Protein AF-U4UHG4-F1 (afdb_monomer)

Mean predicted aligned error: 15.97 Å

Solvent-accessible surface area (backbone atoms only — not comparable to full-atom values): 5830 Å² total; per-residue (Å²): 118,68,65,63,54,51,52,52,51,53,53,50,51,50,52,52,55,49,51,55,49,50,53,52,49,53,55,49,50,52,52,48,51,49,50,48,65,74,44,65,87,57,50,79,67,42,56,63,62,26,69,68,42,49,48,51,53,52,49,50,60,40,45,74,30,88,92,38,52,83,70,79,86,78,88,71,56,77,62,58,59,49,52,53,54,50,49,54,52,51,54,54,53,52,55,60,65,74,79,113

Secondary structure (DSSP, 8-state):
-HHHHHHHHHHHHHHHHHHHHHHHHHHHHHHHHHHHHHTTT--HHHHHTSHHHHHHHHHHHHHTSTTTTT-------HHHHHHHHHHHHHHHHHHHHS--

Radius of gyration: 24.6 Å; Cα contacts (8 Å, |Δi|>4): 13; chains: 1; bounding box: 56×35×58 Å

pLDDT: mean 75.86, std 13.0, range [49.41, 95.5]

Foldseek 3Di:
DVVVVVVVVVVVVVVVVVVVVVVVVVVVVVVVVVVCVVCPPQDVVVVCVDPVNVVVVVVVVQCPDPVRVPDDDDDDDVVNVVVVVVVVVVVVVVVVVVVD

Sequence (100 aa):
NSEVIKLQQHLSLLKQEYATLQTKYRDLESRYTYIAATNGDATDSDITNSFASRLVNTISNLHDSEVYSDIKIKLLVGRDCLWKRLKKKNYALKMKRSST

Structure (mmCIF, N/CA/C/O backbone):
data_AF-U4UHG4-F1
#
_entry.id   AF-U4UHG4-F1
#
loop_
_atom_site.group_PDB
_atom_site.id
_atom_site.type_symbol
_atom_site.label_atom_id
_atom_site.label_alt_id
_atom_site.label_comp_id
_atom_site.label_asym_id
_atom_site.label_entity_id
_atom_site.label_seq_id
_atom_site.pdbx_PDB_ins_code
_atom_site.Cartn_x
_atom_site.Cartn_y
_atom_site.Cartn_z
_atom_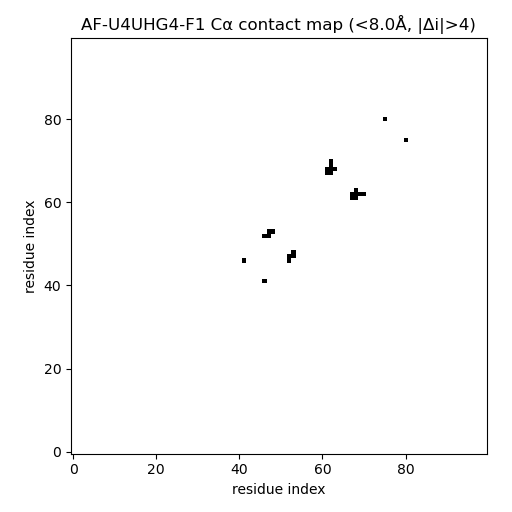site.occupancy
_atom_site.B_iso_or_equiv
_atom_site.auth_seq_id
_atom_site.auth_comp_id
_atom_site.auth_asym_id
_atom_site.auth_atom_id
_atom_site.pdbx_PDB_model_num
ATOM 1 N N . ASN A 1 1 ? -26.022 -10.715 36.750 1.00 61.31 1 ASN A N 1
ATOM 2 C CA . ASN A 1 1 ? -25.052 -9.588 36.764 1.00 61.31 1 ASN A CA 1
ATOM 3 C C . ASN A 1 1 ? -23.780 -9.832 35.948 1.00 61.31 1 ASN A C 1
ATOM 5 O O . ASN A 1 1 ? -23.297 -8.883 35.353 1.00 61.31 1 ASN A O 1
ATOM 9 N N . SER A 1 2 ? -23.240 -11.054 35.857 1.00 79.12 2 SER A N 1
ATOM 10 C CA . SER A 1 2 ? -22.013 -11.353 35.086 1.00 79.12 2 SER A CA 1
ATOM 11 C C . SER A 1 2 ? -22.178 -11.281 33.560 1.00 79.12 2 SER A C 1
ATOM 13 O O . SER A 1 2 ? -21.268 -10.846 32.861 1.00 79.12 2 SER A O 1
ATOM 15 N N . GLU A 1 3 ? -23.333 -11.678 33.028 1.00 84.88 3 GLU A N 1
ATOM 16 C CA . GLU A 1 3 ? -23.592 -11.670 31.580 1.00 84.88 3 GLU A CA 1
ATOM 17 C C . GLU A 1 3 ? -23.671 -10.256 31.000 1.00 84.88 3 GLU A C 1
ATOM 19 O O . GLU A 1 3 ? -23.113 -9.987 29.941 1.00 84.88 3 GLU A O 1
ATOM 24 N N . VAL A 1 4 ? -24.269 -9.322 31.743 1.00 88.75 4 VAL A N 1
ATOM 25 C CA . VAL A 1 4 ? -24.345 -7.905 31.359 1.00 88.75 4 VAL A CA 1
ATOM 26 C C . VAL A 1 4 ? -22.945 -7.292 31.239 1.00 88.75 4 VAL A C 1
ATOM 28 O O . VAL A 1 4 ? -22.676 -6.554 30.295 1.00 88.75 4 VAL A O 1
ATOM 31 N N . ILE A 1 5 ? -22.025 -7.657 32.139 1.00 87.25 5 ILE A N 1
ATOM 32 C CA . ILE A 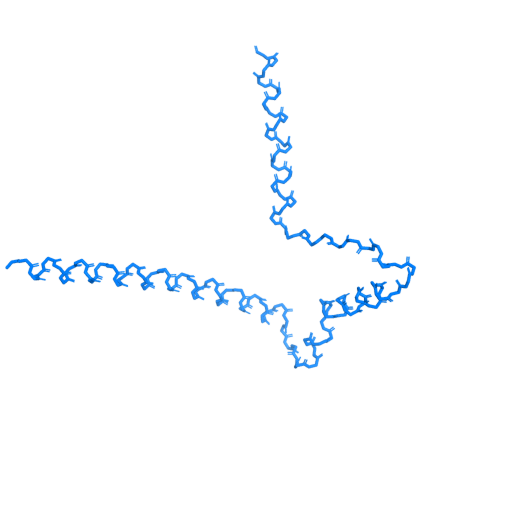1 5 ? -20.630 -7.189 32.113 1.00 87.25 5 ILE A CA 1
ATOM 33 C C . ILE A 1 5 ? -19.893 -7.736 30.882 1.00 87.25 5 ILE A C 1
ATOM 35 O O . ILE A 1 5 ? -19.195 -6.988 30.196 1.00 87.25 5 ILE A O 1
ATOM 39 N N . LYS A 1 6 ? -20.082 -9.022 30.554 1.00 88.62 6 LYS A N 1
ATOM 40 C CA . LYS A 1 6 ? -19.498 -9.632 29.347 1.00 88.62 6 LYS A CA 1
ATOM 41 C C . LYS A 1 6 ? -20.009 -8.949 28.078 1.00 88.62 6 LYS A C 1
ATOM 43 O O . LYS A 1 6 ? -19.219 -8.589 27.210 1.00 88.62 6 LYS A O 1
ATOM 48 N N . LEU A 1 7 ? -21.316 -8.709 27.985 1.00 92.06 7 LEU A N 1
ATOM 49 C CA . LEU A 1 7 ? -21.925 -8.027 26.840 1.00 92.06 7 LEU A CA 1
ATOM 50 C C . LEU A 1 7 ? -21.396 -6.598 26.670 1.00 92.06 7 LEU A C 1
ATOM 52 O O . LEU A 1 7 ? -21.093 -6.183 25.552 1.00 92.06 7 LEU A O 1
ATOM 56 N N . GLN A 1 8 ? -21.211 -5.863 27.768 1.00 89.31 8 GLN A N 1
ATOM 57 C CA . GLN A 1 8 ? -20.605 -4.529 27.733 1.00 89.31 8 GLN A CA 1
ATOM 58 C C . GLN A 1 8 ? -19.149 -4.561 27.240 1.00 89.31 8 GLN A C 1
ATOM 60 O O . GLN A 1 8 ? -18.756 -3.696 26.455 1.00 89.31 8 GLN A O 1
ATOM 65 N N . GLN A 1 9 ? -18.363 -5.568 27.634 1.00 91.62 9 GLN A N 1
ATOM 66 C CA . GLN A 1 9 ? -16.996 -5.759 27.133 1.00 91.62 9 GLN A CA 1
ATOM 67 C C . GLN A 1 9 ? -16.967 -6.077 25.632 1.00 91.62 9 GLN A C 1
ATOM 69 O O . GLN A 1 9 ? -16.195 -5.461 24.898 1.00 91.62 9 GLN A O 1
ATOM 74 N N . HIS A 1 10 ? -17.835 -6.971 25.152 1.00 93.81 10 HIS A N 1
ATOM 75 C CA . HIS A 1 10 ? -17.943 -7.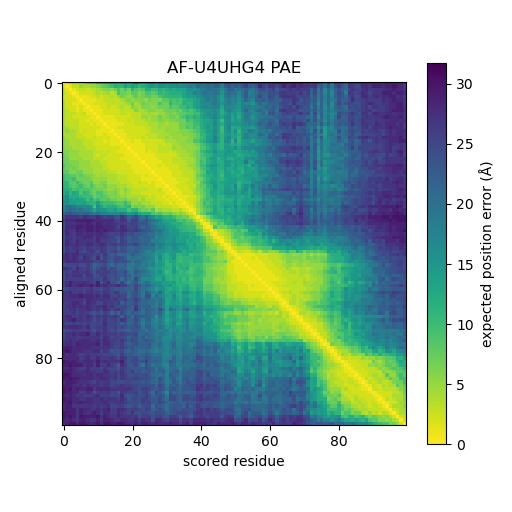270 23.719 1.00 93.81 10 HIS A CA 1
ATOM 76 C C . HIS A 1 10 ? -18.352 -6.039 22.904 1.00 93.81 10 HIS A C 1
ATOM 78 O O . HIS A 1 10 ? -17.787 -5.783 21.842 1.00 93.81 10 HIS A O 1
ATOM 84 N N . LEU A 1 11 ? -19.288 -5.242 23.418 1.00 94.62 11 LEU A N 1
ATOM 85 C CA . LEU A 1 11 ? -19.746 -4.021 22.759 1.00 94.62 11 LEU A CA 1
ATOM 86 C C . LEU A 1 11 ? -18.654 -2.940 22.722 1.00 94.62 11 LEU A C 1
ATOM 88 O O . LEU A 1 11 ? -18.533 -2.220 21.731 1.00 94.62 11 LEU A O 1
ATOM 92 N N . SER A 1 12 ? -17.837 -2.850 23.772 1.00 91.31 12 SER A N 1
ATOM 93 C CA . SER A 1 12 ? -16.646 -1.993 23.814 1.00 91.31 12 SER A CA 1
ATOM 94 C C . SER A 1 12 ? -15.619 -2.396 22.750 1.00 91.31 12 SER A C 1
ATOM 96 O O . SER A 1 12 ? -15.218 -1.566 21.932 1.00 91.31 12 SER A O 1
ATOM 98 N N . LEU A 1 13 ? -15.259 -3.682 22.705 1.00 94.50 13 LEU A N 1
ATOM 99 C CA . LEU A 1 13 ? -14.309 -4.217 21.727 1.00 94.50 13 LEU A CA 1
ATOM 100 C C . LEU A 1 13 ? -14.792 -4.003 20.291 1.00 94.50 13 LEU A C 1
ATOM 102 O O . LEU A 1 13 ? -14.029 -3.544 19.446 1.00 94.50 13 LEU A O 1
ATOM 106 N N . LEU A 1 14 ? -16.074 -4.256 20.023 1.00 93.81 14 LEU A N 1
ATOM 107 C CA . LEU A 1 14 ? -16.642 -4.062 18.693 1.00 93.81 14 LEU A CA 1
ATOM 108 C C . LEU A 1 14 ? -16.566 -2.597 18.248 1.00 93.81 14 LEU A C 1
ATOM 110 O O . LEU A 1 14 ? -16.192 -2.324 17.111 1.00 93.81 14 LEU A O 1
ATOM 114 N N . LYS A 1 15 ? -16.874 -1.647 19.140 1.00 94.88 15 LYS A N 1
ATOM 115 C CA . LYS A 1 15 ? -16.746 -0.210 18.847 1.00 94.88 15 LYS A CA 1
ATOM 116 C C . LYS A 1 15 ? -15.303 0.182 18.543 1.00 94.88 15 LYS A C 1
ATOM 118 O O . LYS A 1 15 ? -15.071 0.979 17.636 1.00 94.88 15 LYS A O 1
ATOM 123 N N . GLN A 1 16 ? -14.348 -0.379 19.280 1.00 93.25 16 GLN A N 1
ATOM 124 C CA . GLN A 1 16 ? -12.928 -0.140 19.046 1.00 93.25 16 GLN A CA 1
ATOM 125 C C . GLN A 1 16 ? -12.492 -0.656 17.668 1.00 93.25 16 GLN A C 1
ATOM 127 O O . GLN A 1 16 ? -11.872 0.094 16.915 1.00 93.25 16 GLN A O 1
ATOM 132 N N . GLU A 1 17 ? -12.861 -1.887 17.311 1.00 94.56 17 GLU A N 1
ATOM 133 C CA . GLU A 1 17 ? -12.574 -2.456 15.987 1.00 94.56 17 GLU A CA 1
ATOM 134 C C . GLU A 1 17 ? -13.255 -1.674 14.856 1.00 94.56 17 GLU A C 1
ATOM 136 O O . GLU A 1 17 ? -12.686 -1.468 13.785 1.00 94.56 17 GLU A O 1
ATOM 141 N N . TYR A 1 18 ? -14.460 -1.157 15.095 1.00 95.50 18 TYR A N 1
ATOM 142 C CA . TYR A 1 18 ? -15.133 -0.310 14.116 1.00 95.50 18 TYR A CA 1
ATOM 143 C C . TYR A 1 18 ? -14.392 1.012 13.894 1.00 95.50 18 TYR A C 1
ATOM 145 O O . TYR A 1 18 ? -14.246 1.456 12.757 1.00 95.50 18 TYR A O 1
ATOM 153 N N . ALA A 1 19 ? -13.879 1.631 14.959 1.00 94.12 19 ALA A N 1
ATOM 154 C CA . ALA A 1 19 ? -13.115 2.872 14.860 1.00 94.12 19 ALA A CA 1
ATOM 155 C C . ALA A 1 19 ? -11.768 2.668 14.139 1.00 94.12 19 ALA A C 1
ATOM 157 O O . ALA A 1 19 ? -11.365 3.487 13.303 1.00 94.12 19 ALA A O 1
ATOM 158 N N . THR A 1 20 ? -11.071 1.560 14.408 1.00 93.38 20 THR A N 1
ATOM 159 C CA . THR A 1 20 ? -9.833 1.216 13.688 1.00 93.38 20 THR A CA 1
ATOM 160 C C . THR A 1 20 ? -10.112 0.908 12.219 1.00 93.38 20 THR A C 1
ATOM 162 O O . THR A 1 20 ? -9.344 1.314 11.346 1.00 93.38 20 THR A O 1
ATOM 165 N N . LEU A 1 21 ? -11.224 0.245 11.911 1.00 93.88 21 LEU A N 1
ATOM 166 C CA . LEU A 1 21 ? -11.627 0.002 10.533 1.00 93.88 21 LEU A CA 1
ATOM 167 C C . LEU A 1 21 ? -11.995 1.308 9.816 1.00 93.88 21 LEU A C 1
ATOM 169 O O . LEU A 1 21 ? -11.513 1.557 8.714 1.00 93.88 21 LEU A O 1
ATOM 173 N N . GLN A 1 22 ? -12.769 2.183 10.457 1.00 92.44 22 GLN A N 1
ATOM 174 C CA . GLN A 1 22 ? -13.181 3.468 9.892 1.00 92.44 22 GLN A CA 1
ATOM 175 C C . GLN A 1 22 ? -11.982 4.373 9.578 1.00 92.44 22 GLN A C 1
ATOM 177 O O . GLN A 1 22 ? -11.932 5.003 8.522 1.00 92.44 22 GLN A O 1
ATOM 182 N N . THR A 1 23 ? -10.985 4.411 10.463 1.00 90.88 23 THR A N 1
ATOM 183 C CA . THR A 1 23 ? -9.745 5.165 10.214 1.00 90.88 23 THR A CA 1
ATOM 184 C C . THR A 1 23 ? -8.950 4.599 9.039 1.00 90.88 23 THR A C 1
ATOM 186 O O . THR A 1 23 ? -8.510 5.374 8.190 1.00 90.88 23 THR A O 1
ATOM 189 N N . LYS A 1 24 ? -8.834 3.268 8.922 1.00 91.62 24 LYS A N 1
ATOM 190 C CA . LYS A 1 24 ? -8.207 2.617 7.758 1.00 91.62 24 LYS A CA 1
ATOM 191 C C . LYS A 1 24 ? -8.941 2.935 6.455 1.00 91.62 24 LYS A C 1
ATOM 193 O O . LYS A 1 24 ? -8.281 3.223 5.460 1.00 91.62 24 LYS A O 1
ATOM 198 N N . TYR A 1 25 ? -10.275 2.910 6.464 1.00 88.12 25 TYR A N 1
ATOM 199 C CA . TYR A 1 25 ? -11.086 3.254 5.293 1.00 88.12 25 TYR A CA 1
ATOM 200 C C . TYR A 1 25 ? -10.859 4.697 4.851 1.00 88.12 25 TYR A C 1
ATOM 202 O O . TYR A 1 25 ? -10.602 4.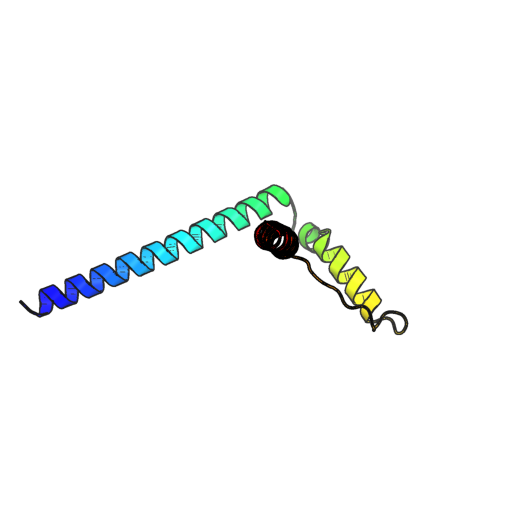930 3.675 1.00 88.12 25 TYR A O 1
ATOM 210 N N . ARG A 1 26 ? -10.859 5.650 5.788 1.00 86.50 26 ARG A N 1
ATOM 211 C CA . ARG A 1 26 ? -10.603 7.065 5.483 1.00 86.50 26 ARG A CA 1
ATOM 212 C C . ARG A 1 26 ? -9.201 7.294 4.909 1.00 86.50 26 ARG A C 1
ATOM 214 O O . ARG A 1 26 ? -9.030 8.086 3.986 1.00 86.50 26 ARG A O 1
ATOM 221 N N . ASP A 1 27 ? -8.193 6.603 5.435 1.00 84.50 27 ASP A N 1
ATOM 222 C CA . ASP A 1 27 ? -6.827 6.678 4.904 1.00 84.50 27 ASP A CA 1
ATOM 223 C C . ASP A 1 27 ? -6.734 6.095 3.486 1.00 84.50 27 ASP A C 1
ATOM 225 O O . ASP A 1 27 ? -6.018 6.636 2.641 1.00 84.50 27 ASP A O 1
ATOM 229 N N . LEU A 1 28 ? -7.455 5.004 3.215 1.00 84.31 28 LEU A N 1
ATOM 230 C CA . LEU A 1 28 ? -7.556 4.406 1.883 1.00 84.31 28 LEU A CA 1
ATOM 231 C C . LEU A 1 28 ? -8.259 5.340 0.899 1.00 84.31 28 LEU A C 1
ATOM 233 O O . LEU A 1 28 ? -7.726 5.590 -0.178 1.00 84.31 28 LEU A O 1
ATOM 237 N N . GLU A 1 29 ? -9.406 5.891 1.286 1.00 81.31 29 GLU A N 1
ATOM 238 C CA . GLU A 1 29 ? -10.186 6.833 0.485 1.00 81.31 29 GLU A CA 1
ATOM 239 C C . GLU A 1 29 ? -9.384 8.100 0.175 1.00 81.31 29 GLU A C 1
ATOM 241 O O . GLU A 1 29 ? -9.362 8.544 -0.968 1.00 81.31 29 GLU A O 1
ATOM 246 N N . SER A 1 30 ? -8.640 8.635 1.147 1.00 76.31 30 SER A N 1
ATOM 247 C CA . SER A 1 30 ? -7.750 9.786 0.946 1.00 76.31 30 SER A CA 1
ATOM 248 C C . SER A 1 30 ? -6.641 9.485 -0.066 1.00 76.31 30 SER A C 1
ATOM 250 O O . SER A 1 30 ? -6.392 10.275 -0.977 1.00 76.31 30 SER A O 1
ATOM 252 N N . ARG A 1 31 ? -6.007 8.308 0.028 1.00 77.50 31 ARG A N 1
ATOM 253 C CA . ARG A 1 31 ? -4.988 7.873 -0.943 1.00 77.50 31 ARG A CA 1
ATOM 254 C C . ARG A 1 31 ? -5.582 7.642 -2.323 1.00 77.50 31 ARG A C 1
ATOM 256 O O . ARG A 1 31 ? -4.958 8.023 -3.304 1.00 77.50 31 ARG A O 1
ATOM 263 N N . TYR A 1 32 ? -6.759 7.032 -2.399 1.00 75.75 32 TYR A N 1
ATOM 264 C CA . TYR A 1 32 ? -7.429 6.766 -3.664 1.00 75.75 32 TYR A CA 1
ATOM 265 C C . TYR A 1 32 ? -7.889 8.062 -4.323 1.00 75.75 32 TYR A C 1
ATOM 267 O O . TYR A 1 32 ? -7.632 8.261 -5.498 1.00 75.75 32 TYR A O 1
ATOM 275 N N . THR A 1 33 ? -8.460 8.987 -3.553 1.00 73.44 33 THR A N 1
ATOM 276 C CA . THR A 1 33 ? -8.821 10.333 -4.015 1.00 73.44 33 THR A CA 1
ATOM 277 C C . THR A 1 33 ? -7.594 11.099 -4.492 1.00 73.44 33 THR A C 1
ATOM 279 O O . THR A 1 33 ? -7.643 11.725 -5.542 1.00 73.44 33 THR A O 1
ATOM 282 N N . TYR A 1 34 ? -6.472 11.020 -3.768 1.00 73.12 34 TYR A N 1
ATOM 283 C CA . TYR A 1 34 ? -5.208 11.612 -4.208 1.00 73.12 34 TYR A CA 1
ATOM 284 C C . TYR A 1 34 ? -4.745 11.009 -5.536 1.00 73.12 34 TYR A C 1
ATOM 286 O O . TYR A 1 34 ? -4.459 11.755 -6.460 1.00 73.12 34 TYR A O 1
ATOM 294 N N . ILE A 1 35 ? -4.738 9.679 -5.655 1.00 70.75 35 ILE A N 1
ATOM 295 C CA . ILE A 1 35 ? -4.351 8.975 -6.884 1.00 70.75 35 ILE A CA 1
ATOM 296 C C . ILE A 1 35 ? -5.304 9.317 -8.038 1.00 70.75 35 ILE A C 1
ATOM 298 O O . ILE A 1 35 ? -4.845 9.589 -9.139 1.00 70.75 35 ILE A O 1
ATOM 302 N N . ALA A 1 36 ? -6.613 9.346 -7.801 1.00 68.12 36 ALA A N 1
ATOM 303 C CA . ALA A 1 36 ? -7.628 9.678 -8.797 1.00 68.12 36 ALA A CA 1
ATOM 304 C C . ALA A 1 36 ? -7.540 11.145 -9.241 1.00 68.12 36 ALA A C 1
ATOM 306 O O . ALA A 1 36 ? -7.708 11.434 -10.419 1.00 68.12 36 ALA A O 1
ATOM 307 N N . ALA A 1 37 ? -7.223 12.065 -8.326 1.00 66.62 37 ALA A N 1
ATOM 308 C CA . ALA A 1 37 ? -7.002 13.472 -8.646 1.00 66.62 37 ALA A CA 1
ATOM 309 C C . ALA A 1 37 ? -5.672 13.699 -9.383 1.00 66.62 37 ALA A C 1
ATOM 311 O O . ALA A 1 37 ? -5.611 14.531 -10.285 1.00 66.62 37 ALA A O 1
ATOM 312 N N . THR A 1 38 ? -4.605 12.967 -9.035 1.00 63.81 38 THR A N 1
ATOM 313 C CA . THR A 1 38 ? -3.316 13.049 -9.747 1.00 63.81 38 THR A CA 1
ATOM 314 C C . THR A 1 38 ? -3.346 12.351 -11.099 1.00 63.81 38 THR A C 1
ATOM 316 O O . THR A 1 38 ? -2.598 12.734 -11.992 1.00 63.81 38 THR A O 1
ATOM 319 N N . ASN A 1 39 ? -4.201 11.341 -11.247 1.00 60.97 39 ASN A N 1
ATOM 320 C CA . ASN A 1 39 ? -4.379 10.562 -12.469 1.00 60.97 39 ASN A CA 1
ATOM 321 C C . ASN A 1 39 ? -5.674 10.950 -13.190 1.00 60.97 39 ASN A C 1
ATOM 323 O O . ASN A 1 39 ? -6.225 10.116 -13.903 1.00 60.97 39 ASN A O 1
ATOM 327 N N . GLY A 1 40 ? -6.185 12.164 -12.947 1.00 49.41 40 GLY A N 1
ATOM 328 C CA . GLY A 1 40 ? -7.456 12.635 -13.4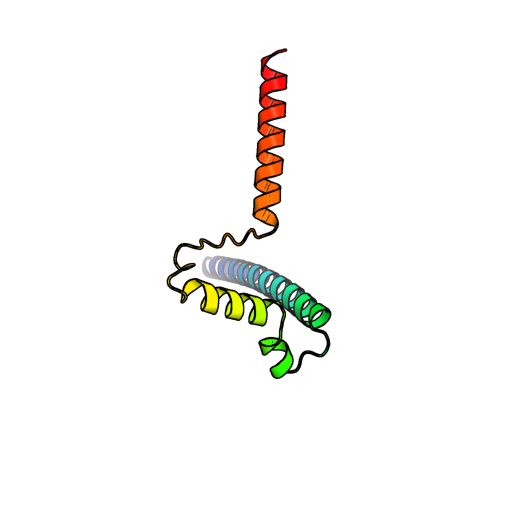84 1.00 49.41 40 GLY A CA 1
ATOM 329 C C . GLY A 1 40 ? -7.530 12.365 -14.983 1.00 49.41 40 GLY A C 1
ATOM 330 O O . GLY A 1 40 ? -6.779 12.966 -15.742 1.00 49.41 40 GLY A O 1
ATOM 331 N N . ASP A 1 41 ? -8.422 11.445 -15.356 1.00 50.62 41 ASP A N 1
ATOM 332 C CA . ASP A 1 41 ? -8.683 10.963 -16.720 1.00 50.62 41 ASP A CA 1
ATOM 333 C C . ASP A 1 41 ? -7.718 9.907 -17.303 1.00 50.62 41 ASP A C 1
ATOM 335 O O . ASP A 1 41 ? -7.565 9.787 -18.513 1.00 50.62 41 ASP A O 1
ATOM 339 N N . ALA A 1 42 ? -7.070 9.094 -16.464 1.00 51.88 42 ALA A N 1
ATOM 340 C CA . ALA A 1 42 ? -6.305 7.950 -16.950 1.00 51.88 42 ALA A CA 1
ATOM 341 C C . ALA A 1 42 ? -7.227 6.755 -17.261 1.00 51.88 42 ALA A C 1
ATOM 343 O O . ALA A 1 42 ? -7.669 6.035 -16.362 1.00 51.88 42 ALA A O 1
ATOM 344 N N . THR A 1 43 ? -7.482 6.519 -18.547 1.00 55.81 43 THR A N 1
ATOM 345 C CA . THR A 1 43 ? -8.016 5.244 -19.057 1.00 55.81 43 THR A CA 1
ATOM 346 C C . THR A 1 43 ? -7.119 4.064 -18.632 1.00 55.81 43 THR A C 1
ATOM 348 O O . THR A 1 43 ? -5.954 4.262 -18.290 1.00 55.81 43 THR A O 1
ATOM 351 N N . ASP A 1 44 ? -7.593 2.811 -18.680 1.00 52.81 44 ASP A N 1
ATOM 352 C CA . ASP A 1 44 ? -6.747 1.630 -18.377 1.00 52.81 44 ASP A CA 1
ATOM 353 C C . ASP A 1 44 ? -5.435 1.625 -19.207 1.00 52.81 44 ASP A C 1
ATOM 355 O O . ASP A 1 44 ? -4.373 1.204 -18.739 1.00 52.81 44 ASP A O 1
ATOM 359 N N . SER A 1 45 ? -5.464 2.211 -20.414 1.00 53.38 45 SER A N 1
ATOM 3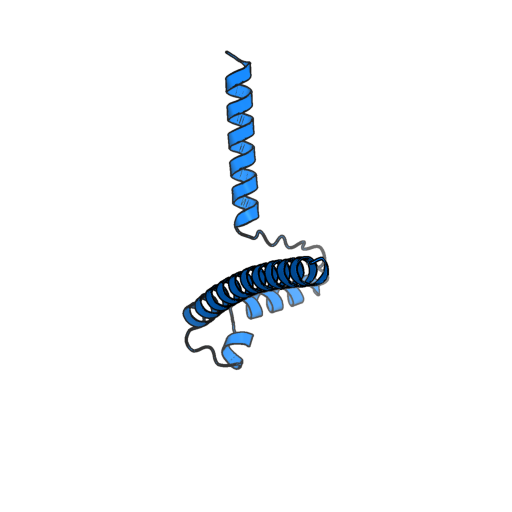60 C CA . SER A 1 45 ? -4.275 2.477 -21.232 1.00 53.38 45 SER A CA 1
ATOM 361 C C . SER A 1 45 ? -3.320 3.519 -20.641 1.00 53.38 45 SER A C 1
ATOM 363 O O . SER A 1 45 ? -2.108 3.342 -20.747 1.00 53.38 45 SER A O 1
ATOM 365 N N . ASP A 1 46 ? -3.802 4.564 -19.974 1.00 54.34 46 ASP A N 1
ATOM 366 C CA . ASP A 1 46 ? -2.963 5.583 -19.328 1.00 54.34 46 ASP A CA 1
ATOM 367 C C . ASP A 1 46 ? -2.333 5.101 -18.023 1.00 54.34 46 ASP A C 1
ATOM 369 O O . ASP A 1 46 ? -1.245 5.552 -17.665 1.00 54.34 46 ASP A O 1
ATOM 373 N N . ILE A 1 47 ? -2.938 4.129 -17.335 1.00 56.78 47 ILE A N 1
ATOM 374 C CA . ILE A 1 47 ? -2.312 3.486 -16.169 1.00 56.78 47 ILE A CA 1
ATOM 375 C C . ILE A 1 47 ? -1.089 2.673 -16.619 1.00 56.78 47 ILE A C 1
ATOM 377 O O . ILE A 1 47 ? -0.013 2.780 -16.021 1.00 56.78 47 ILE A O 1
ATOM 381 N N . THR A 1 48 ? -1.200 1.928 -17.724 1.00 55.94 48 THR A N 1
ATOM 382 C CA . THR A 1 48 ? -0.050 1.220 -18.323 1.00 55.94 48 THR A CA 1
ATOM 383 C C . THR A 1 48 ? 0.971 2.169 -18.969 1.00 55.94 48 THR A C 1
ATOM 385 O O . THR A 1 48 ? 2.160 1.858 -19.001 1.00 55.94 48 THR A O 1
ATOM 388 N N . ASN A 1 49 ? 0.547 3.365 -19.397 1.00 59.72 49 ASN A N 1
ATOM 389 C CA . ASN A 1 49 ? 1.418 4.432 -19.904 1.00 59.72 49 ASN A CA 1
ATOM 390 C C . ASN A 1 49 ? 1.900 5.429 -18.840 1.00 59.72 49 ASN A C 1
ATOM 392 O O . ASN A 1 49 ? 2.641 6.362 -19.166 1.00 59.72 49 ASN A O 1
ATOM 396 N N . SER A 1 50 ? 1.518 5.235 -17.578 1.00 69.88 50 SER A N 1
ATOM 397 C CA . SER A 1 50 ? 1.935 6.093 -16.476 1.00 69.88 50 SER A CA 1
ATOM 398 C C . SER A 1 50 ? 3.458 6.148 -16.396 1.00 69.88 50 SER A C 1
ATOM 400 O O . SER A 1 50 ? 4.153 5.174 -16.698 1.00 69.88 50 SER A O 1
ATOM 402 N N . PHE A 1 51 ? 3.996 7.284 -15.948 1.00 72.88 51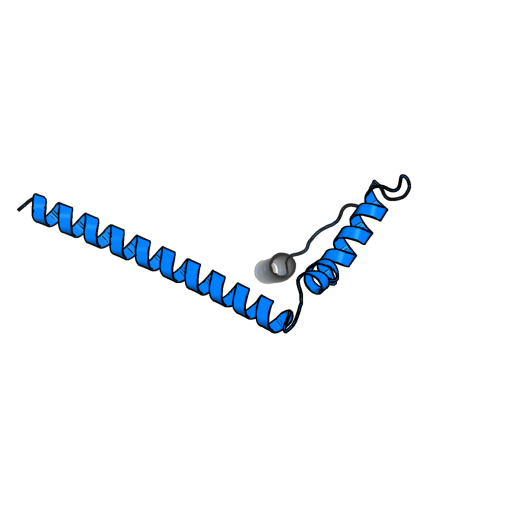 PHE A N 1
ATOM 403 C CA . PHE A 1 51 ? 5.433 7.444 -15.722 1.00 72.88 51 PHE A CA 1
ATOM 404 C C . PHE A 1 51 ? 6.001 6.307 -14.863 1.00 72.88 51 PHE A C 1
ATOM 406 O O . PHE A 1 51 ? 7.075 5.797 -15.166 1.00 72.88 51 PHE A O 1
ATOM 413 N N . ALA A 1 52 ? 5.260 5.865 -13.840 1.00 75.50 52 ALA A N 1
ATOM 414 C CA . ALA A 1 52 ? 5.661 4.738 -13.001 1.00 75.50 52 ALA A CA 1
ATOM 415 C C . ALA A 1 52 ? 5.795 3.438 -13.812 1.00 75.50 52 ALA A C 1
ATOM 417 O O . ALA A 1 52 ? 6.808 2.753 -13.707 1.00 75.50 52 ALA A O 1
ATOM 418 N N . SER A 1 53 ? 4.819 3.136 -14.666 1.00 74.25 53 SER A N 1
ATOM 419 C CA . SER A 1 53 ? 4.791 1.949 -15.526 1.00 74.25 53 SER A CA 1
ATOM 420 C C . SER A 1 53 ? 5.908 1.979 -16.576 1.00 74.25 53 SER A C 1
ATOM 422 O O . SER A 1 53 ? 6.642 1.004 -16.730 1.00 74.25 53 SER A O 1
ATOM 424 N N . ARG A 1 54 ? 6.128 3.132 -17.226 1.00 82.75 54 ARG A N 1
ATOM 425 C CA . ARG A 1 54 ? 7.238 3.340 -18.176 1.00 82.75 54 ARG A CA 1
ATOM 426 C C . ARG A 1 54 ? 8.604 3.227 -17.500 1.00 82.75 54 ARG A C 1
ATOM 428 O O 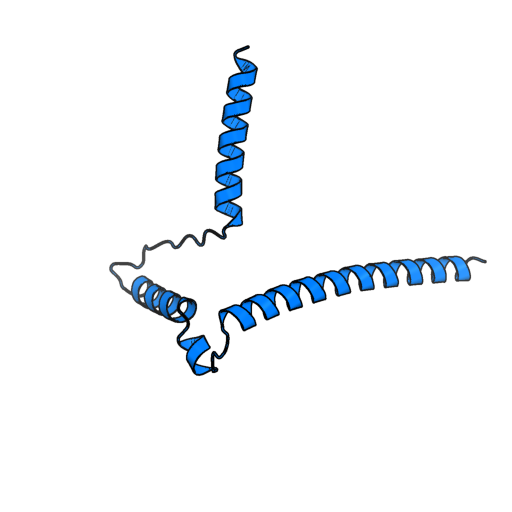. ARG A 1 54 ? 9.519 2.631 -18.069 1.00 82.75 54 ARG A O 1
ATOM 435 N N . LEU A 1 55 ? 8.743 3.763 -16.288 1.00 84.44 55 LEU A N 1
ATOM 436 C CA . LEU A 1 55 ? 9.970 3.675 -15.501 1.00 84.44 55 LEU A CA 1
ATOM 437 C C . LEU A 1 55 ? 10.269 2.228 -15.103 1.00 84.44 55 LEU A C 1
ATOM 439 O O . LEU A 1 55 ? 11.391 1.777 -15.308 1.00 84.44 55 LEU A O 1
ATOM 443 N N . VAL A 1 56 ? 9.277 1.496 -14.586 1.00 82.75 56 VAL A N 1
ATOM 444 C CA . VAL A 1 56 ? 9.423 0.074 -14.233 1.00 82.75 56 VAL A CA 1
ATOM 445 C C . VAL A 1 56 ? 9.807 -0.751 -15.460 1.00 82.75 56 VAL A C 1
ATOM 447 O O . VAL A 1 56 ? 10.762 -1.512 -15.383 1.00 82.75 56 VAL A O 1
ATOM 450 N N . ASN A 1 57 ? 9.157 -0.535 -16.606 1.00 84.12 57 ASN A N 1
ATOM 451 C CA . ASN A 1 57 ? 9.494 -1.243 -17.842 1.00 84.12 57 ASN A CA 1
ATOM 452 C C . ASN A 1 57 ? 10.927 -0.941 -18.319 1.00 84.12 57 ASN A C 1
ATOM 454 O O . ASN A 1 57 ? 11.674 -1.838 -18.694 1.00 84.12 57 ASN A O 1
ATOM 458 N N . THR A 1 58 ? 11.346 0.326 -18.249 1.00 85.88 58 THR A N 1
ATOM 459 C CA . THR A 1 58 ? 12.718 0.735 -18.601 1.00 85.88 58 THR A CA 1
ATOM 460 C C . THR A 1 58 ? 13.745 0.096 -17.666 1.00 85.88 58 THR A C 1
ATOM 462 O O . THR A 1 58 ? 14.788 -0.372 -18.109 1.00 85.88 58 THR A O 1
ATOM 465 N N . ILE A 1 59 ? 13.440 0.053 -16.371 1.00 87.06 59 ILE A N 1
ATOM 466 C CA . ILE A 1 59 ? 14.271 -0.578 -15.348 1.00 87.06 59 ILE A CA 1
ATOM 467 C C . ILE A 1 59 ? 14.409 -2.080 -15.592 1.00 87.06 59 ILE A C 1
ATOM 469 O O . ILE A 1 59 ? 15.524 -2.587 -15.527 1.00 87.06 59 ILE A O 1
ATOM 473 N N . SER A 1 60 ? 13.306 -2.776 -15.867 1.00 84.44 60 SER A N 1
ATOM 474 C CA . SER A 1 60 ? 13.319 -4.212 -16.153 1.00 84.44 60 SER A CA 1
ATOM 475 C C . SER A 1 60 ? 14.191 -4.509 -17.368 1.00 84.44 60 SER A C 1
ATOM 477 O O . SER A 1 60 ? 15.112 -5.309 -17.267 1.00 84.44 60 SER A O 1
ATOM 479 N N . ASN A 1 61 ? 14.018 -3.753 -18.456 1.00 85.00 61 ASN A N 1
ATOM 480 C CA . ASN A 1 61 ? 14.841 -3.900 -19.658 1.00 85.00 61 ASN A CA 1
ATOM 481 C C . ASN A 1 61 ? 16.339 -3.655 -19.403 1.00 85.00 61 ASN A C 1
ATOM 483 O O . ASN A 1 61 ? 17.186 -4.268 -20.046 1.00 85.00 61 ASN A O 1
ATOM 487 N N . LEU A 1 62 ? 16.681 -2.745 -18.486 1.00 84.69 62 LEU A N 1
ATOM 488 C CA . LEU A 1 62 ? 18.071 -2.496 -18.100 1.00 84.69 62 LEU A CA 1
ATOM 489 C C . LEU A 1 62 ? 18.617 -3.607 -17.200 1.00 84.69 62 LEU A C 1
ATOM 491 O O . LEU A 1 62 ? 19.752 -4.022 -17.385 1.00 84.69 62 LEU A O 1
ATOM 495 N N . HIS A 1 63 ? 17.826 -4.110 -16.257 1.00 83.56 63 HIS A N 1
ATOM 496 C CA . HIS A 1 63 ? 18.245 -5.194 -15.370 1.00 83.56 63 HIS A CA 1
ATOM 497 C C . HIS A 1 63 ? 18.416 -6.528 -16.119 1.00 83.56 63 HIS A C 1
ATOM 499 O O . HIS A 1 63 ? 19.298 -7.313 -15.782 1.00 83.56 63 HIS A O 1
ATOM 505 N N . ASP A 1 64 ? 17.612 -6.764 -17.155 1.00 80.94 64 ASP A N 1
ATOM 506 C CA . ASP A 1 64 ? 17.711 -7.950 -18.012 1.00 80.94 64 ASP A CA 1
ATOM 507 C C . ASP A 1 64 ? 18.883 -7.861 -19.011 1.00 80.94 64 ASP A C 1
ATOM 509 O O . ASP A 1 64 ? 19.240 -8.850 -19.652 1.00 80.94 64 ASP A O 1
ATOM 513 N N . SER A 1 65 ? 19.512 -6.686 -19.135 1.00 83.56 65 SER A N 1
ATOM 514 C CA . SER A 1 65 ? 20.733 -6.506 -19.917 1.00 83.56 65 SER A CA 1
ATOM 515 C C . SER A 1 65 ? 21.955 -6.988 -19.142 1.00 83.56 65 SER A C 1
ATOM 517 O O . SER A 1 65 ? 22.183 -6.605 -17.995 1.00 83.56 65 SER A O 1
ATOM 519 N N . GLU A 1 66 ? 22.813 -7.759 -19.809 1.00 78.94 66 GLU A N 1
ATOM 520 C CA . GLU A 1 66 ? 24.053 -8.296 -19.237 1.00 78.94 66 GLU A CA 1
ATOM 521 C C . GLU A 1 66 ? 24.966 -7.190 -18.672 1.00 78.94 66 GLU A C 1
ATOM 523 O O . GLU A 1 66 ? 25.587 -7.366 -17.625 1.00 78.94 66 GLU A O 1
ATOM 528 N N . VAL A 1 67 ? 24.963 -6.010 -19.304 1.00 83.19 67 VAL A N 1
ATOM 529 C CA . VAL A 1 67 ? 25.807 -4.853 -18.950 1.00 83.19 67 VAL A CA 1
ATOM 530 C C . VAL A 1 67 ? 25.336 -4.124 -17.685 1.00 83.19 67 VAL A C 1
ATOM 532 O O . VAL A 1 67 ? 26.131 -3.451 -17.034 1.00 83.19 67 VAL A O 1
ATOM 535 N N . TYR A 1 68 ? 24.053 -4.234 -17.343 1.00 78.19 68 TYR A N 1
ATOM 536 C CA . TYR A 1 68 ? 23.401 -3.429 -16.302 1.00 78.19 68 TYR A CA 1
ATOM 537 C C . TYR A 1 68 ? 22.651 -4.286 -15.266 1.00 78.19 68 TYR A C 1
ATOM 539 O O . TYR A 1 68 ? 21.886 -3.771 -14.446 1.00 78.19 68 TYR A O 1
ATOM 547 N N . SER A 1 69 ? 22.908 -5.594 -15.269 1.00 80.81 69 SER A N 1
ATOM 548 C CA . SER A 1 69 ? 22.328 -6.583 -14.352 1.00 80.81 69 SER A CA 1
ATOM 549 C C . SER A 1 69 ? 22.691 -6.359 -12.876 1.00 80.81 69 SER A C 1
ATOM 551 O O . SER A 1 69 ? 22.025 -6.866 -11.975 1.00 80.81 69 SER A O 1
ATOM 553 N N . ASP A 1 70 ? 23.723 -5.563 -12.593 1.00 85.06 70 ASP A N 1
ATOM 554 C CA . ASP A 1 70 ? 24.181 -5.227 -11.244 1.00 85.06 70 ASP A CA 1
ATOM 555 C C . ASP A 1 70 ? 23.518 -3.963 -10.660 1.00 85.06 70 ASP A C 1
ATOM 557 O O . ASP A 1 70 ? 23.767 -3.601 -9.498 1.00 85.06 70 ASP A O 1
ATOM 561 N N . ILE A 1 71 ? 22.640 -3.300 -11.422 1.00 84.50 71 ILE A N 1
ATOM 562 C CA . ILE A 1 71 ? 21.938 -2.095 -10.976 1.00 84.50 71 ILE A CA 1
ATOM 563 C C . ILE A 1 71 ? 21.049 -2.409 -9.762 1.00 84.50 71 ILE A C 1
ATOM 565 O O . ILE A 1 71 ? 20.072 -3.153 -9.823 1.00 84.50 71 ILE A O 1
ATOM 569 N N . LYS A 1 72 ? 21.339 -1.747 -8.634 1.00 77.56 72 LYS A N 1
ATOM 570 C CA . LYS A 1 72 ? 20.541 -1.821 -7.399 1.00 77.56 72 LYS A CA 1
ATOM 571 C C . LYS A 1 72 ? 19.708 -0.566 -7.208 1.00 77.56 72 LYS A C 1
ATOM 573 O O . LYS A 1 72 ? 20.224 0.495 -6.849 1.00 77.56 72 LYS A O 1
ATOM 578 N N . ILE A 1 73 ? 18.397 -0.702 -7.359 1.00 73.44 73 ILE A N 1
ATOM 579 C CA . ILE A 1 73 ? 17.466 0.417 -7.221 1.00 73.44 73 ILE A CA 1
ATOM 580 C C . ILE A 1 73 ? 17.082 0.601 -5.758 1.00 73.44 73 ILE A C 1
ATOM 582 O O . ILE A 1 73 ? 16.633 -0.322 -5.082 1.00 73.44 73 ILE A O 1
ATOM 586 N N . LYS A 1 74 ? 17.243 1.829 -5.261 1.00 75.50 74 LYS A N 1
ATOM 587 C CA . LYS A 1 74 ? 16.798 2.226 -3.923 1.00 75.50 74 LYS A CA 1
ATOM 588 C C . LYS A 1 74 ? 15.601 3.150 -4.054 1.00 75.50 74 LYS A C 1
ATOM 590 O O . LYS A 1 74 ? 15.757 4.340 -4.317 1.00 75.50 74 LYS A O 1
ATOM 595 N N . LEU A 1 75 ? 14.412 2.604 -3.823 1.00 65.12 75 LEU A N 1
ATOM 596 C CA . LEU A 1 75 ? 13.198 3.399 -3.693 1.00 65.12 75 LEU A CA 1
ATOM 597 C C . LEU A 1 75 ? 13.237 4.128 -2.348 1.00 65.12 75 LEU A C 1
ATOM 599 O O . LEU A 1 75 ? 12.987 3.548 -1.294 1.00 65.12 75 LEU A O 1
ATOM 603 N N . LEU A 1 76 ? 13.606 5.406 -2.377 1.00 63.34 76 LEU A N 1
ATOM 604 C CA . LEU A 1 76 ? 13.531 6.275 -1.209 1.00 63.34 76 LEU A CA 1
ATOM 605 C C . LEU A 1 76 ? 12.115 6.832 -1.132 1.00 63.34 76 LEU A C 1
ATOM 607 O O . LEU A 1 76 ? 11.801 7.861 -1.728 1.00 63.34 76 LEU A O 1
ATOM 611 N N . VAL A 1 77 ? 11.253 6.156 -0.378 1.00 61.53 77 VAL A N 1
ATOM 612 C CA . VAL A 1 77 ? 9.969 6.742 0.009 1.00 61.53 77 VAL A CA 1
ATOM 613 C C . VAL A 1 77 ? 10.290 8.004 0.809 1.00 61.53 77 VAL A C 1
ATOM 615 O O . VAL A 1 77 ? 11.128 7.957 1.706 1.00 61.53 77 VAL A O 1
ATOM 618 N N . GLY A 1 78 ? 9.650 9.140 0.505 1.00 55.53 78 GLY A N 1
ATOM 619 C CA . GLY A 1 78 ? 10.003 10.466 1.052 1.00 55.53 78 GLY A CA 1
ATOM 620 C C . GLY A 1 78 ? 10.087 10.568 2.586 1.00 55.53 78 GLY A C 1
ATOM 621 O O . GLY A 1 78 ? 10.646 11.520 3.123 1.00 55.53 78 GLY A O 1
ATOM 622 N N . ARG A 1 79 ? 9.605 9.561 3.320 1.00 56.16 79 ARG A N 1
ATOM 623 C CA . ARG A 1 79 ? 9.831 9.423 4.762 1.00 56.16 79 ARG A CA 1
ATOM 624 C C . ARG A 1 79 ? 11.304 9.119 5.086 1.00 56.16 79 ARG A C 1
ATOM 626 O O . ARG A 1 79 ? 11.861 9.743 5.985 1.00 56.16 79 ARG A O 1
ATOM 633 N N . ASP A 1 80 ? 11.984 8.261 4.332 1.00 60.34 80 ASP A N 1
ATOM 634 C CA . ASP A 1 80 ? 13.336 7.769 4.648 1.00 60.34 80 ASP A CA 1
ATOM 635 C C . ASP A 1 80 ? 14.427 8.841 4.522 1.00 60.34 80 ASP A C 1
ATOM 637 O O . ASP A 1 80 ? 15.395 8.857 5.292 1.00 60.34 80 ASP A O 1
ATOM 641 N N . CYS A 1 81 ? 14.282 9.778 3.581 1.00 59.06 81 CYS A N 1
ATOM 642 C CA . CYS A 1 81 ? 15.216 10.896 3.432 1.00 59.06 81 CYS A CA 1
ATOM 643 C C . CYS A 1 81 ? 15.045 11.938 4.552 1.00 59.06 81 CYS A C 1
ATOM 645 O O . CYS A 1 81 ? 16.041 12.477 5.051 1.00 59.06 81 CYS A O 1
ATOM 647 N N . LEU A 1 82 ? 13.810 12.154 5.022 1.00 61.88 82 LEU A N 1
ATOM 648 C CA . LEU A 1 82 ? 13.520 13.018 6.166 1.00 61.88 82 LEU A CA 1
ATOM 649 C C . LEU A 1 82 ? 14.088 12.437 7.463 1.00 61.88 82 LEU A C 1
ATOM 651 O O . LEU A 1 82 ? 14.751 13.165 8.204 1.00 61.88 82 LEU A O 1
ATOM 655 N N . TRP A 1 83 ? 13.930 11.132 7.704 1.00 62.97 83 TRP A N 1
ATOM 656 C CA . TRP A 1 83 ? 14.500 10.467 8.884 1.00 62.97 83 TRP A CA 1
ATOM 657 C C . TRP A 1 83 ? 16.031 10.527 8.910 1.00 62.97 83 TRP A C 1
ATOM 659 O O . TRP A 1 83 ? 16.615 10.789 9.965 1.00 62.97 83 TRP A O 1
ATOM 669 N N . LYS A 1 84 ? 16.704 10.375 7.759 1.00 67.88 84 LYS A N 1
ATOM 670 C CA . LYS A 1 84 ? 18.169 10.542 7.662 1.00 67.88 84 LYS A CA 1
ATOM 671 C C . LYS A 1 84 ? 18.600 11.982 7.958 1.00 67.88 84 LYS A C 1
ATOM 673 O O . LYS A 1 84 ? 19.564 12.194 8.700 1.00 67.88 84 LYS A O 1
ATOM 678 N N . ARG A 1 85 ? 17.868 12.979 7.443 1.00 67.69 85 ARG A N 1
ATOM 679 C CA . ARG A 1 85 ? 18.147 14.405 7.693 1.00 67.69 85 ARG A CA 1
ATOM 680 C C . ARG A 1 85 ? 17.893 14.796 9.152 1.00 67.69 85 ARG A C 1
ATOM 682 O O . ARG A 1 85 ? 18.693 15.532 9.731 1.00 67.69 85 ARG A O 1
ATOM 689 N N . LEU A 1 86 ? 16.825 14.274 9.755 1.00 70.12 86 LEU A N 1
ATOM 690 C CA . LEU A 1 86 ? 16.492 14.474 11.167 1.00 70.12 86 LEU A CA 1
ATOM 691 C C . LEU A 1 86 ? 17.524 13.825 12.088 1.00 70.12 86 LEU A C 1
ATOM 693 O O . LEU A 1 86 ? 18.025 14.501 12.985 1.00 70.12 86 LEU A O 1
ATOM 697 N N . LYS A 1 87 ? 17.921 12.570 11.831 1.00 76.44 87 LYS A N 1
ATOM 698 C CA . LYS A 1 87 ? 18.996 11.913 12.589 1.00 76.44 87 LYS A CA 1
ATOM 699 C C . LYS A 1 87 ? 20.285 12.732 12.542 1.00 76.44 87 LYS A C 1
ATOM 701 O O . LYS A 1 87 ? 20.835 13.037 13.594 1.00 76.44 87 LYS A O 1
ATOM 706 N N . LYS A 1 88 ? 20.726 13.167 11.355 1.00 75.94 88 LYS A N 1
ATOM 707 C CA . LYS A 1 88 ? 21.953 13.973 11.198 1.00 75.94 88 LYS A CA 1
ATOM 708 C C . LYS A 1 88 ? 21.908 15.280 12.004 1.00 75.94 88 LYS A C 1
ATOM 710 O O . LYS A 1 88 ? 22.888 15.613 12.666 1.00 75.94 88 LYS A O 1
ATOM 715 N N . LYS A 1 89 ? 20.770 15.987 12.006 1.00 73.62 89 LYS A N 1
ATOM 716 C CA . LYS A 1 89 ? 20.575 17.186 12.844 1.00 73.62 89 LYS A CA 1
ATOM 717 C C . LYS A 1 89 ? 20.614 16.864 14.340 1.00 73.62 89 LYS A C 1
ATOM 719 O O . LYS A 1 89 ? 21.219 17.611 15.100 1.00 73.62 89 LYS A O 1
ATOM 724 N N . ASN A 1 90 ? 20.010 15.754 14.757 1.00 76.50 90 ASN A N 1
ATOM 725 C CA . ASN A 1 90 ? 19.959 15.355 16.162 1.00 76.50 90 ASN A CA 1
ATOM 726 C C . ASN A 1 90 ? 21.351 14.953 16.696 1.00 76.50 90 ASN A C 1
ATOM 728 O O . ASN A 1 90 ? 21.754 15.409 17.763 1.00 76.50 90 ASN A O 1
ATOM 732 N N . TYR A 1 91 ? 22.147 14.214 15.912 1.00 72.38 91 TYR A N 1
ATOM 733 C CA . TYR A 1 91 ? 23.544 13.912 16.258 1.00 72.38 91 TYR A CA 1
ATOM 734 C C . TYR A 1 91 ? 24.408 15.180 16.364 1.00 72.38 91 TYR A C 1
ATOM 736 O O . TYR A 1 91 ? 25.175 15.311 17.314 1.00 72.38 91 TYR A O 1
ATOM 744 N N . ALA A 1 92 ? 24.252 16.142 15.448 1.00 76.12 92 ALA A N 1
ATOM 745 C 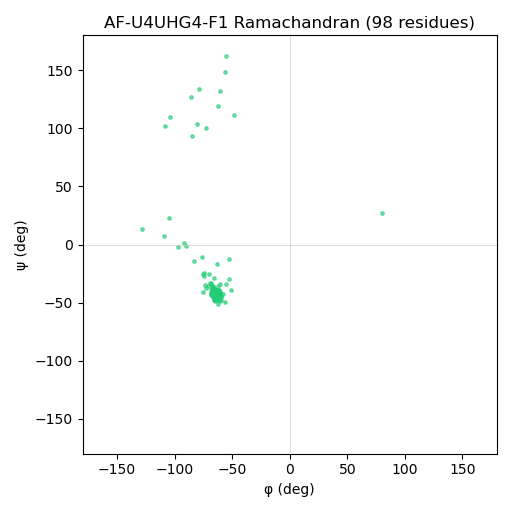CA . ALA A 1 92 ? 24.983 17.412 15.503 1.00 76.12 92 ALA A CA 1
ATOM 746 C C . ALA A 1 92 ? 24.613 18.257 16.739 1.00 76.12 92 ALA A C 1
ATOM 748 O O . ALA A 1 92 ? 25.483 18.869 17.355 1.00 76.12 92 ALA A O 1
ATOM 749 N N . LEU A 1 93 ? 23.334 18.262 17.130 1.00 73.12 93 LEU A N 1
ATOM 750 C CA . LEU A 1 93 ? 22.870 18.916 18.358 1.00 73.12 93 LEU A CA 1
ATOM 751 C C . LEU A 1 93 ? 23.406 18.224 19.616 1.00 73.12 93 LEU A C 1
ATOM 753 O O . LEU A 1 93 ? 23.765 18.904 20.573 1.00 73.12 93 LEU A O 1
ATOM 757 N N . LYS A 1 94 ? 23.497 16.889 19.607 1.00 78.19 94 LYS A N 1
ATOM 758 C CA . LYS A 1 94 ? 24.073 16.120 20.715 1.00 78.19 94 LYS A CA 1
ATOM 759 C C . LYS A 1 94 ? 25.562 16.424 20.898 1.00 78.19 94 LYS A C 1
ATOM 761 O O . LYS A 1 94 ? 25.972 16.677 22.021 1.00 78.19 94 LYS A O 1
ATOM 766 N N . MET A 1 95 ? 26.331 16.502 19.810 1.00 70.94 95 MET A N 1
ATOM 767 C CA . MET A 1 95 ? 27.754 16.870 19.874 1.00 70.94 95 MET A CA 1
ATOM 768 C C . MET A 1 95 ? 27.966 18.300 20.387 1.00 70.94 95 MET A C 1
ATOM 770 O O . MET A 1 95 ? 28.848 18.525 21.204 1.00 70.94 95 MET A O 1
ATOM 774 N N . LYS A 1 96 ? 27.117 19.260 19.990 1.00 72.62 96 LYS A N 1
ATOM 775 C CA . LYS A 1 96 ? 27.197 20.642 20.498 1.00 72.62 96 LYS A CA 1
ATOM 776 C C . LYS A 1 96 ? 26.880 20.775 21.991 1.00 72.62 96 LYS A C 1
ATOM 778 O O . LYS A 1 96 ? 27.392 21.688 22.618 1.00 72.62 96 LYS A O 1
ATOM 783 N N . ARG A 1 97 ? 26.049 19.888 22.549 1.00 65.56 97 ARG A N 1
ATOM 784 C CA . ARG A 1 97 ? 25.684 19.878 23.978 1.00 65.56 97 ARG A CA 1
ATOM 785 C C . ARG A 1 97 ? 26.700 19.170 24.877 1.00 65.56 97 ARG A C 1
ATOM 787 O O . ARG A 1 97 ? 26.597 19.297 26.084 1.00 65.56 97 ARG A O 1
ATOM 794 N N . SER A 1 98 ? 27.631 18.401 24.313 1.00 58.16 98 SER A N 1
ATOM 795 C CA . SER A 1 98 ? 28.679 17.693 25.067 1.00 58.16 98 SER A CA 1
ATOM 796 C C . SER A 1 98 ? 30.018 18.441 25.102 1.00 58.16 98 SER A C 1
ATOM 798 O O . SER A 1 98 ? 30.957 17.953 25.719 1.00 58.16 98 SER A O 1
ATOM 800 N N . SER A 1 99 ? 30.119 19.595 24.433 1.00 56.59 99 SER A N 1
ATOM 801 C CA . SER A 1 99 ? 31.308 20.466 24.427 1.00 56.59 99 SER A CA 1
ATOM 802 C C . SER A 1 99 ? 31.116 21.777 25.206 1.00 56.59 99 SER A C 1
ATOM 804 O O . SER A 1 99 ? 31.986 22.641 25.149 1.00 56.59 99 SER A O 1
ATOM 806 N N . THR A 1 100 ? 29.990 21.926 25.905 1.00 51.72 100 THR A N 1
ATOM 807 C CA . THR A 1 100 ? 29.677 23.005 26.858 1.00 51.72 100 THR A CA 1
ATOM 808 C C . THR A 1 100 ? 29.441 22.388 28.219 1.00 51.72 100 THR A C 1
ATOM 810 O O . THR A 1 100 ? 29.976 22.922 29.207 1.00 51.72 100 THR A O 1
#

Organism: Dendroctonus ponderosae (NCBI:txid77166)